Protein AF-A0A6M5IVT2-F1 (afdb_monomer_lite)

Foldseek 3Di:
DPPPPPPPPDWDKDFDAQPPDPHTFKIWTWDWDQDPNDTDIWTAIATPVGRVHGQDVRTHHDPVVSNVSSNVVSVVDPPPDD

Sequence (82 aa):
MPASAVQTLLPVEFRFPLPGTSSTFAIIRWVDVVLDGEPVSRWRAVTYHEPRKLIGEGYFTELEDAAAACHGLALAQPVRRR

Structure (mmCIF, N/CA/C/O backbone):
data_AF-A0A6M5IVT2-F1
#
_entry.id   AF-A0A6M5IVT2-F1
#
loop_
_atom_site.group_PDB
_atom_site.id
_atom_site.type_symbol
_atom_site.label_atom_id
_atom_site.label_alt_id
_atom_site.label_comp_id
_atom_site.label_asym_id
_atom_site.label_entity_id
_atom_site.label_seq_id
_atom_site.pdbx_PDB_ins_code
_atom_site.Cartn_x
_atom_site.Cartn_y
_atom_site.Cartn_z
_atom_site.occupancy
_atom_site.B_iso_or_equiv
_atom_site.auth_seq_id
_atom_site.auth_comp_id
_atom_site.auth_asym_id
_atom_site.auth_atom_id
_atom_site.pdbx_PDB_model_num
ATOM 1 N N . MET A 1 1 ? -33.820 28.313 3.913 1.00 51.22 1 MET A N 1
ATOM 2 C CA . MET A 1 1 ? -32.485 27.857 4.358 1.00 51.22 1 MET A CA 1
ATOM 3 C C . MET A 1 1 ? -31.794 27.244 3.153 1.00 51.22 1 MET A C 1
ATOM 5 O O . MET A 1 1 ? -32.426 26.394 2.535 1.00 51.22 1 MET A O 1
ATOM 9 N N . PRO A 1 2 ? -30.601 27.701 2.736 1.00 52.16 2 PRO A N 1
ATOM 10 C CA . PRO A 1 2 ? -29.895 27.038 1.646 1.00 52.16 2 PRO A CA 1
ATOM 11 C C . PRO A 1 2 ? -29.523 25.625 2.106 1.00 52.16 2 PRO A C 1
ATOM 13 O O . PRO A 1 2 ? -29.081 25.439 3.240 1.00 52.16 2 PRO A O 1
ATOM 16 N N . ALA A 1 3 ? -29.775 24.632 1.252 1.00 55.44 3 ALA A N 1
ATOM 17 C CA . ALA A 1 3 ? -29.382 23.254 1.499 1.00 55.44 3 ALA A CA 1
ATOM 18 C C . ALA A 1 3 ? -27.872 23.230 1.752 1.00 55.44 3 ALA A C 1
ATOM 20 O O . ALA A 1 3 ? -27.098 23.670 0.902 1.00 55.44 3 ALA A O 1
ATOM 21 N N . SER A 1 4 ? -27.468 22.775 2.940 1.00 54.59 4 SER A N 1
ATOM 22 C CA . SER A 1 4 ? -26.061 22.550 3.253 1.00 54.59 4 SER A CA 1
ATOM 23 C C . SER A 1 4 ? -25.514 21.616 2.177 1.00 54.59 4 SER A C 1
ATOM 25 O O . SER A 1 4 ? -26.003 20.493 2.036 1.00 54.59 4 SER A O 1
ATOM 27 N N . ALA A 1 5 ? -24.597 22.106 1.343 1.00 58.03 5 ALA A N 1
ATOM 28 C CA . ALA A 1 5 ? -23.988 21.293 0.306 1.00 58.03 5 ALA A CA 1
ATOM 29 C C . ALA A 1 5 ? -23.277 20.138 1.013 1.00 58.03 5 ALA A C 1
ATOM 31 O O . ALA A 1 5 ? -22.310 20.358 1.741 1.00 58.03 5 ALA A O 1
ATOM 32 N N . VAL A 1 6 ? -23.795 18.919 0.852 1.00 60.16 6 VAL A N 1
ATOM 33 C CA . VAL A 1 6 ? -23.162 17.710 1.376 1.00 60.16 6 VAL A CA 1
ATOM 34 C C . VAL A 1 6 ? -21.825 17.575 0.653 1.00 60.16 6 VAL A C 1
ATOM 36 O O . VAL A 1 6 ? -21.760 17.072 -0.469 1.00 60.16 6 VAL A O 1
ATOM 39 N N . GLN A 1 7 ? -20.753 18.084 1.262 1.00 50.69 7 GLN A N 1
ATOM 40 C CA . GLN A 1 7 ? -19.396 17.813 0.815 1.00 50.69 7 GLN A CA 1
ATOM 41 C C . GLN A 1 7 ? -19.165 16.320 1.013 1.00 50.69 7 GLN A C 1
ATOM 43 O O . GLN A 1 7 ? -18.946 15.838 2.122 1.00 50.69 7 GLN A O 1
ATOM 48 N N . THR A 1 8 ? -19.277 15.576 -0.082 1.00 50.69 8 THR A N 1
ATOM 49 C CA . THR A 1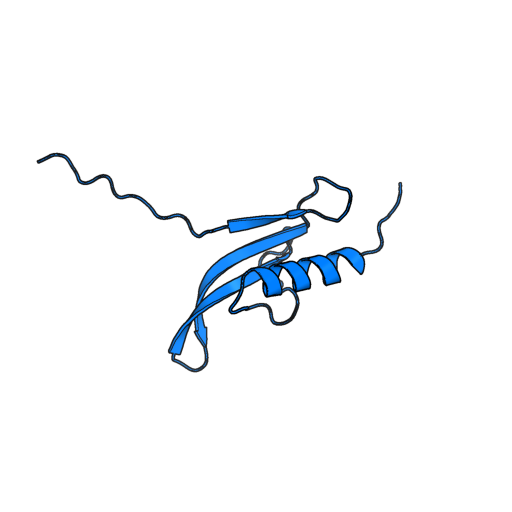 8 ? -18.921 14.163 -0.099 1.00 50.69 8 THR A CA 1
ATOM 50 C C . THR A 1 8 ? -17.401 14.113 -0.063 1.00 50.69 8 THR A C 1
ATOM 52 O O . THR A 1 8 ? -16.748 14.329 -1.082 1.00 50.69 8 THR A O 1
ATOM 55 N N . LEU A 1 9 ? -16.832 13.923 1.129 1.00 54.09 9 LEU A N 1
ATOM 56 C CA . LEU A 1 9 ? -15.407 13.655 1.282 1.00 54.09 9 LEU A CA 1
ATOM 57 C C . LEU A 1 9 ? -15.119 12.337 0.564 1.00 54.09 9 LEU A C 1
ATOM 59 O O . LEU A 1 9 ? -15.507 11.263 1.023 1.00 54.09 9 LEU A O 1
ATOM 63 N N . LEU A 1 10 ? -14.502 12.429 -0.612 1.00 56.25 10 LEU A N 1
ATOM 64 C CA . LEU A 1 10 ? -13.999 11.254 -1.305 1.00 56.25 10 LEU A CA 1
ATOM 65 C C . LEU A 1 10 ? -12.811 10.698 -0.506 1.00 56.25 10 LEU A C 1
ATOM 67 O O . LEU A 1 10 ? -12.037 11.488 0.044 1.00 56.25 10 LEU A O 1
ATOM 71 N N . PRO A 1 11 ? -12.640 9.366 -0.437 1.00 65.31 11 PRO A N 1
ATOM 72 C CA . PRO A 1 11 ? -11.461 8.780 0.182 1.00 65.31 11 PRO A CA 1
ATOM 73 C C . PRO A 1 11 ? -10.206 9.364 -0.464 1.00 65.31 11 PRO A C 1
ATOM 75 O O . PRO A 1 11 ? -10.132 9.478 -1.690 1.00 65.31 11 PRO A O 1
ATOM 78 N N . VAL A 1 12 ? -9.219 9.726 0.354 1.00 82.81 12 VAL A N 1
ATOM 79 C CA . VAL A 1 12 ? -7.924 10.175 -0.157 1.00 82.81 12 VAL A CA 1
ATOM 80 C C . VAL A 1 12 ? -7.290 9.001 -0.902 1.00 82.81 12 VAL A C 1
ATOM 82 O O . VAL A 1 12 ? -6.988 7.974 -0.293 1.00 82.81 12 VAL A O 1
ATOM 85 N N . GLU A 1 13 ? -7.130 9.148 -2.218 1.00 88.88 13 GLU A N 1
ATOM 86 C CA . GLU A 1 13 ? -6.555 8.149 -3.118 1.00 88.88 13 GLU A CA 1
ATOM 87 C C . GLU A 1 13 ? -5.316 8.720 -3.814 1.00 88.88 13 GLU A C 1
ATOM 89 O O . GLU A 1 13 ? -5.361 9.787 -4.426 1.00 88.88 13 GLU A O 1
ATOM 94 N N . PHE A 1 14 ? -4.226 7.959 -3.783 1.00 90.19 14 PHE A N 1
ATOM 95 C CA . PHE A 1 14 ? -3.001 8.228 -4.516 1.00 90.19 14 PHE A CA 1
ATOM 96 C C . PHE A 1 14 ? -2.730 7.103 -5.506 1.00 90.19 14 PHE A C 1
ATOM 98 O O . PHE A 1 14 ? -2.742 5.919 -5.163 1.00 90.19 14 PHE A O 1
ATOM 105 N N . ARG A 1 15 ? -2.445 7.478 -6.752 1.00 92.44 15 ARG A N 1
ATOM 106 C CA . ARG A 1 15 ? -2.055 6.541 -7.807 1.00 92.44 15 ARG A CA 1
ATOM 107 C C . ARG A 1 15 ? -0.542 6.490 -7.894 1.00 92.44 15 ARG A C 1
ATOM 109 O O . ARG A 1 15 ? 0.102 7.514 -8.101 1.00 92.44 15 ARG A O 1
ATOM 116 N N . PHE A 1 16 ? 0.011 5.294 -7.76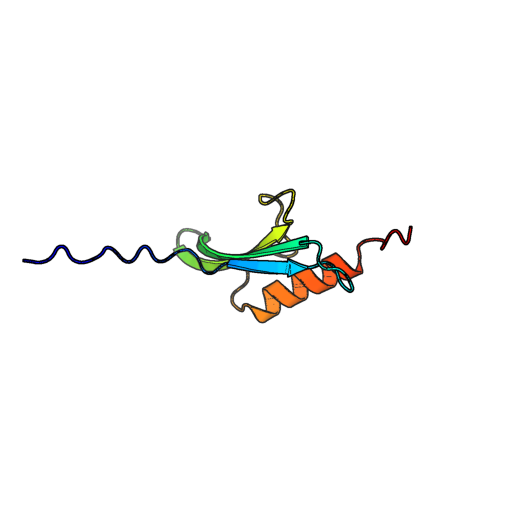1 1.00 91.25 16 PHE A N 1
ATOM 117 C CA . PHE A 1 16 ? 1.445 5.059 -7.806 1.00 91.25 16 PHE A CA 1
ATOM 118 C C . PHE A 1 16 ? 1.827 4.481 -9.178 1.00 91.25 16 PHE A C 1
ATOM 120 O O . PHE A 1 16 ? 1.341 3.398 -9.522 1.00 91.25 16 PHE A O 1
ATOM 127 N N . PRO A 1 17 ? 2.645 5.170 -9.993 1.00 91.06 17 PRO A N 1
ATOM 128 C CA . PRO A 1 17 ? 3.058 4.670 -11.301 1.00 91.06 17 PRO A CA 1
ATOM 129 C C . PRO A 1 17 ? 4.183 3.630 -11.204 1.00 91.06 17 PRO A C 1
ATOM 131 O O . PRO A 1 17 ? 4.943 3.597 -10.238 1.00 91.06 17 PRO A O 1
ATOM 134 N N . LEU A 1 18 ? 4.331 2.799 -12.239 1.00 88.69 18 LEU A N 1
ATOM 135 C CA . LEU A 1 18 ? 5.548 2.006 -12.424 1.00 88.69 18 LEU A CA 1
ATOM 136 C C . LEU A 1 18 ? 6.756 2.947 -12.631 1.00 88.69 18 LEU A C 1
ATOM 138 O O . LEU A 1 18 ? 6.634 3.911 -13.399 1.00 88.69 18 LEU A O 1
ATOM 142 N N . PRO A 1 19 ? 7.928 2.659 -12.028 1.00 85.31 19 PRO A N 1
ATOM 143 C CA . PRO A 1 19 ? 9.141 3.453 -12.195 1.00 85.31 19 PRO A CA 1
ATOM 144 C C . PRO A 1 19 ? 9.492 3.695 -13.666 1.00 85.31 19 PRO A C 1
ATOM 146 O O . PRO A 1 19 ? 9.554 2.765 -14.468 1.00 85.31 19 PRO A O 1
ATOM 149 N N . GLY A 1 20 ? 9.730 4.959 -14.018 1.00 85.00 20 GLY A N 1
ATOM 150 C CA . GLY A 1 20 ? 10.083 5.355 -15.384 1.00 85.00 20 GLY A CA 1
ATOM 151 C C . GLY A 1 20 ? 8.924 5.329 -16.387 1.00 85.00 20 GLY A C 1
ATOM 152 O O . GLY A 1 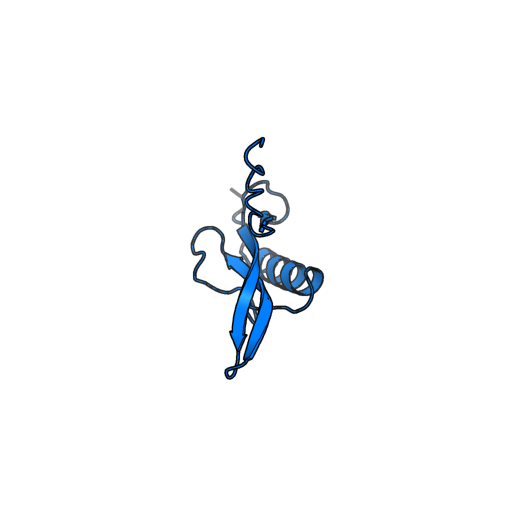20 ? 9.167 5.452 -17.584 1.00 85.00 20 GLY A O 1
ATOM 153 N N . THR A 1 21 ? 7.673 5.180 -15.936 1.00 87.19 21 THR A N 1
ATOM 154 C CA . THR A 1 21 ? 6.490 5.192 -16.809 1.00 87.19 21 THR A CA 1
ATOM 155 C C . THR A 1 21 ? 5.370 6.061 -16.230 1.00 87.19 21 THR A C 1
ATOM 157 O O . THR A 1 21 ? 5.390 6.427 -15.059 1.00 87.19 21 THR A O 1
ATOM 160 N N . SER A 1 22 ? 4.348 6.345 -17.038 1.00 87.12 22 SER A N 1
ATOM 161 C CA . SER A 1 22 ? 3.073 6.924 -16.587 1.00 87.12 22 SER A CA 1
ATOM 162 C C . SER A 1 22 ? 2.001 5.868 -16.276 1.00 87.12 22 SER A C 1
ATOM 164 O O . SER A 1 22 ? 0.876 6.212 -15.916 1.00 87.12 22 SER A O 1
ATOM 166 N N . SER A 1 23 ? 2.320 4.577 -16.427 1.00 89.06 23 SER A N 1
ATOM 167 C CA . SER A 1 23 ? 1.359 3.492 -16.214 1.00 89.06 23 SER A CA 1
ATOM 168 C C . SER A 1 23 ? 1.121 3.293 -14.723 1.00 89.06 23 SER A C 1
ATOM 170 O O . SER A 1 23 ? 2.068 3.078 -13.968 1.00 89.06 23 SER A O 1
ATOM 172 N N . THR A 1 24 ? -0.139 3.366 -14.287 1.00 92.38 24 THR A N 1
ATOM 173 C CA . THR A 1 24 ? -0.486 3.173 -12.873 1.00 92.38 24 THR A CA 1
ATOM 174 C C . THR A 1 24 ? -0.260 1.722 -12.465 1.00 92.38 24 THR A C 1
ATOM 176 O O . THR A 1 24 ? -0.801 0.802 -13.071 1.00 92.38 24 THR A O 1
ATOM 179 N N . PHE A 1 25 ? 0.539 1.533 -11.422 1.00 91.75 25 PHE A N 1
ATOM 180 C CA . PHE A 1 25 ? 0.889 0.234 -10.870 1.00 91.75 25 PHE A CA 1
ATOM 181 C C . PHE A 1 25 ? 0.020 -0.134 -9.672 1.00 91.75 25 PHE A C 1
ATOM 183 O O . PHE A 1 25 ? -0.497 -1.249 -9.576 1.00 91.75 25 PHE A O 1
ATOM 190 N N . ALA A 1 26 ? -0.130 0.816 -8.754 1.00 94.25 26 ALA A N 1
ATOM 191 C CA . ALA A 1 26 ? -0.768 0.610 -7.469 1.00 94.25 26 ALA A CA 1
ATOM 192 C C . ALA A 1 26 ? -1.639 1.804 -7.084 1.00 94.25 26 ALA A C 1
ATOM 194 O O . ALA A 1 26 ? -1.519 2.903 -7.630 1.00 94.25 26 ALA A O 1
ATOM 195 N N . ILE A 1 27 ? -2.533 1.558 -6.137 1.00 94.75 27 ILE A N 1
ATOM 196 C CA . ILE A 1 27 ? -3.396 2.550 -5.515 1.00 94.75 27 ILE A CA 1
ATOM 197 C C . ILE A 1 27 ? -3.132 2.501 -4.017 1.00 94.75 27 ILE A C 1
ATOM 199 O O . ILE A 1 27 ? -3.180 1.425 -3.415 1.00 94.75 27 ILE A O 1
ATOM 203 N N . ILE A 1 28 ? -2.894 3.665 -3.423 1.00 94.69 28 ILE A N 1
ATOM 204 C CA . ILE A 1 28 ? -2.840 3.850 -1.978 1.00 94.69 28 ILE A CA 1
ATOM 205 C C . ILE A 1 28 ? -4.069 4.655 -1.581 1.00 94.69 28 ILE A C 1
ATOM 207 O O . ILE A 1 28 ? -4.325 5.710 -2.153 1.00 94.69 28 ILE A O 1
ATOM 211 N N . ARG A 1 29 ? -4.850 4.161 -0.624 1.00 93.50 29 ARG A N 1
ATOM 212 C CA . ARG A 1 29 ? -6.074 4.834 -0.172 1.00 93.50 29 ARG A CA 1
ATOM 213 C C . ARG A 1 29 ? -6.203 4.820 1.338 1.00 93.50 29 ARG A C 1
ATOM 215 O O . ARG A 1 29 ? -5.890 3.807 1.958 1.00 93.50 29 ARG A O 1
ATOM 222 N N . TRP A 1 30 ? -6.695 5.910 1.912 1.00 92.81 30 TRP A N 1
ATOM 223 C CA . TRP A 1 30 ? -7.067 5.940 3.325 1.00 92.81 30 TRP A CA 1
ATOM 224 C C . TRP A 1 30 ? -8.394 5.209 3.516 1.00 92.81 30 TRP A C 1
ATOM 226 O O . TRP A 1 30 ? -9.367 5.502 2.817 1.00 92.81 30 TRP A O 1
ATOM 236 N N . VAL A 1 31 ? -8.425 4.221 4.408 1.00 90.88 31 VAL A N 1
ATOM 237 C CA . VAL A 1 31 ? -9.613 3.400 4.664 1.00 90.88 31 VAL A CA 1
ATOM 238 C C . VAL A 1 31 ? -9.807 3.169 6.151 1.00 90.88 31 VAL A C 1
ATOM 240 O O . VAL A 1 31 ? -8.838 2.993 6.888 1.00 90.88 31 VAL A O 1
ATOM 243 N N . ASP A 1 32 ? -11.068 3.080 6.555 1.00 90.75 32 ASP A N 1
ATOM 244 C CA . ASP A 1 32 ? -11.453 2.580 7.868 1.00 90.75 32 ASP A CA 1
ATOM 245 C C . ASP A 1 32 ? -11.687 1.069 7.774 1.00 90.75 32 ASP A C 1
ATOM 247 O O . ASP A 1 32 ? -12.405 0.582 6.894 1.00 90.75 32 ASP A O 1
ATOM 251 N N . VAL A 1 33 ? -11.043 0.313 8.656 1.00 86.50 33 VAL A N 1
ATOM 252 C CA . VAL A 1 33 ? -11.159 -1.144 8.753 1.00 86.50 33 VAL A CA 1
ATOM 253 C C . VAL A 1 33 ? -11.322 -1.562 10.205 1.00 86.50 33 VAL A C 1
ATOM 255 O O . VAL A 1 33 ? -10.994 -0.814 11.117 1.00 86.50 33 VAL A O 1
ATOM 258 N N . VAL A 1 34 ? -11.822 -2.774 10.423 1.00 88.81 34 VAL A N 1
ATOM 259 C CA . VAL A 1 34 ? -11.855 -3.385 11.753 1.00 88.81 34 VAL A CA 1
ATOM 260 C C . VAL A 1 34 ? -10.682 -4.354 11.845 1.00 88.81 34 VAL A C 1
ATOM 262 O O . VAL A 1 34 ? -10.639 -5.325 11.089 1.00 88.81 34 VAL A O 1
ATOM 265 N N . LEU A 1 35 ? -9.730 -4.079 12.738 1.00 80.62 35 LEU A N 1
ATOM 266 C CA . LEU A 1 35 ? -8.616 -4.974 13.062 1.00 80.62 35 LEU A CA 1
ATOM 267 C C . LEU A 1 35 ? -8.784 -5.435 14.507 1.00 80.62 35 LEU A C 1
ATOM 269 O O . LEU A 1 35 ? -8.946 -4.611 15.399 1.00 80.62 35 LEU A O 1
ATOM 273 N N . ASP A 1 36 ? -8.810 -6.751 14.720 1.00 87.75 36 ASP A N 1
ATOM 274 C CA . ASP A 1 36 ? -8.990 -7.372 16.042 1.00 87.75 36 ASP A CA 1
ATOM 275 C C . ASP A 1 36 ? -10.214 -6.864 16.830 1.00 87.75 36 ASP A C 1
ATOM 277 O O . ASP A 1 36 ? -10.217 -6.810 18.055 1.00 87.75 36 ASP A O 1
ATOM 281 N N . GLY A 1 37 ? -11.285 -6.507 16.114 1.00 91.25 37 GLY A N 1
ATOM 282 C CA . GLY A 1 37 ? -12.525 -5.990 16.703 1.00 91.25 37 GLY A CA 1
ATOM 283 C C . GLY A 1 37 ? -12.547 -4.475 16.922 1.00 91.25 37 GLY A C 1
ATOM 284 O O . GLY A 1 37 ? -13.618 -3.935 17.186 1.00 91.25 37 GLY A O 1
ATOM 285 N N . GLU A 1 38 ? -11.426 -3.782 16.723 1.00 91.31 38 GLU A N 1
ATOM 286 C CA . GLU A 1 38 ? -11.320 -2.333 16.890 1.00 91.31 38 GLU A CA 1
ATOM 287 C C . GLU A 1 38 ? -11.381 -1.598 15.538 1.00 91.31 38 GLU A C 1
ATOM 289 O O . GLU A 1 38 ? -10.692 -1.985 14.583 1.00 91.31 38 GLU A O 1
ATOM 294 N N . PRO A 1 39 ? -12.186 -0.524 15.414 1.00 90.69 39 PRO A N 1
ATOM 295 C CA . PRO A 1 39 ? -12.198 0.310 14.222 1.00 90.69 39 PRO A CA 1
ATOM 296 C C . PRO A 1 39 ? -10.927 1.164 14.165 1.00 90.69 39 PRO A C 1
ATOM 298 O O . PRO A 1 39 ? -10.656 1.976 15.049 1.00 90.69 39 PRO A O 1
ATOM 301 N N . VAL A 1 40 ? -10.152 1.010 13.094 1.00 91.31 40 VAL A N 1
ATOM 302 C CA . VAL A 1 40 ? -8.912 1.753 12.865 1.00 91.31 40 VAL A CA 1
ATOM 303 C C . VAL A 1 40 ? -8.837 2.282 11.439 1.00 91.31 40 VAL A C 1
ATOM 305 O O . VAL A 1 40 ? -9.250 1.624 10.485 1.00 91.31 40 VAL A O 1
ATOM 308 N N . SER A 1 41 ? -8.237 3.458 11.283 1.00 92.12 41 SER A N 1
ATOM 309 C CA . SER A 1 41 ? -7.954 4.039 9.971 1.00 92.12 41 SER A CA 1
ATOM 310 C C . SER A 1 41 ? -6.519 3.728 9.545 1.00 92.12 41 SER A C 1
ATOM 312 O O . SER A 1 41 ? -5.583 3.858 10.342 1.00 92.12 41 SER A O 1
ATOM 314 N N . ARG A 1 42 ? -6.335 3.272 8.304 1.00 93.75 42 ARG A N 1
ATOM 315 C CA . ARG A 1 42 ? -5.033 2.867 7.749 1.00 93.75 42 ARG A CA 1
ATOM 31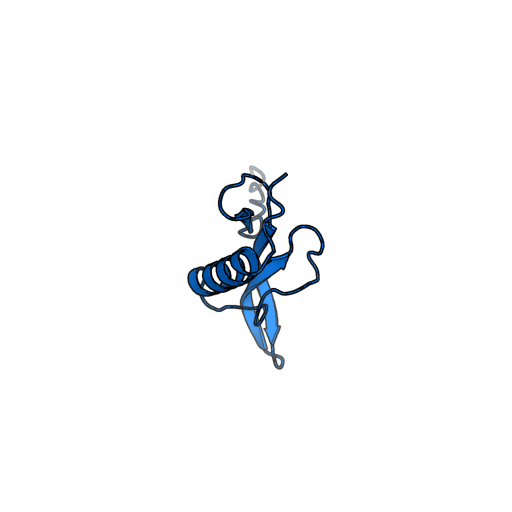6 C C . ARG A 1 42 ? -4.912 3.235 6.273 1.00 93.75 42 ARG A C 1
ATOM 318 O O . ARG A 1 42 ? -5.896 3.241 5.531 1.00 93.75 42 ARG A O 1
ATOM 325 N N . TRP A 1 43 ? -3.682 3.449 5.815 1.00 94.38 43 TRP A N 1
ATOM 326 C CA . TRP A 1 43 ? -3.351 3.479 4.395 1.00 94.38 43 TRP A CA 1
ATOM 327 C C . TRP A 1 43 ? -3.353 2.060 3.850 1.00 94.38 43 TRP A C 1
ATOM 329 O O . TRP A 1 43 ? -2.587 1.211 4.291 1.00 94.38 43 TRP A O 1
ATOM 339 N N . ARG A 1 44 ? -4.199 1.793 2.862 1.00 94.25 44 ARG A N 1
ATOM 340 C CA . ARG A 1 44 ? -4.255 0.506 2.178 1.00 94.25 44 ARG A CA 1
ATOM 341 C C . ARG A 1 44 ? -3.589 0.605 0.815 1.00 94.25 44 ARG A C 1
ATOM 343 O O . ARG A 1 44 ? -4.059 1.367 -0.030 1.00 94.25 44 ARG A O 1
ATOM 350 N N . ALA A 1 45 ? -2.564 -0.214 0.586 1.00 95.06 45 ALA A N 1
ATOM 351 C CA . ALA A 1 45 ? -1.867 -0.312 -0.695 1.00 95.06 45 ALA A CA 1
ATOM 352 C C . ALA A 1 45 ? -2.306 -1.565 -1.467 1.00 95.06 45 ALA A C 1
ATOM 354 O O . ALA A 1 45 ? -2.254 -2.686 -0.952 1.00 95.06 45 ALA A O 1
ATOM 355 N N . VAL A 1 46 ? -2.750 -1.383 -2.711 1.00 94.69 46 VAL A N 1
ATOM 356 C CA . VAL A 1 46 ? -3.225 -2.465 -3.588 1.00 94.69 46 VAL A CA 1
ATOM 357 C C . VAL A 1 46 ? -2.711 -2.290 -5.006 1.00 94.69 46 VAL A C 1
ATOM 359 O O . VAL A 1 46 ? -2.432 -1.176 -5.439 1.00 94.69 46 VAL A O 1
ATOM 362 N N . THR A 1 47 ? -2.628 -3.379 -5.767 1.00 92.56 47 THR A N 1
ATOM 363 C CA . THR A 1 47 ? -2.320 -3.273 -7.203 1.00 92.56 47 THR A CA 1
ATOM 364 C C . THR A 1 47 ? -3.484 -2.642 -7.974 1.00 92.56 47 THR A C 1
ATOM 366 O O . THR A 1 47 ? -4.645 -2.852 -7.628 1.00 92.56 47 THR A O 1
ATOM 369 N N . TYR A 1 48 ? -3.188 -1.885 -9.032 1.00 89.44 48 TYR A N 1
ATOM 370 C CA . TYR A 1 48 ? -4.190 -1.139 -9.802 1.00 89.44 48 TYR A CA 1
ATOM 371 C C . TYR A 1 48 ? -5.152 -2.055 -10.571 1.00 89.44 48 TYR A C 1
ATOM 373 O O . TYR A 1 48 ? -6.363 -1.860 -10.530 1.00 89.44 48 TYR A O 1
ATOM 381 N N . HIS A 1 49 ? -4.626 -3.082 -11.243 1.00 86.00 49 HIS A N 1
ATOM 382 C CA . HIS A 1 49 ? -5.438 -4.005 -12.047 1.00 86.00 49 HIS A CA 1
ATOM 383 C C . HIS A 1 49 ? -6.157 -5.073 -11.213 1.00 86.00 49 HIS A C 1
ATOM 385 O O . HIS A 1 49 ? -7.195 -5.580 -11.632 1.00 86.00 49 HIS A O 1
ATOM 391 N N . GLU A 1 50 ? -5.658 -5.368 -10.010 1.00 86.56 50 GLU A N 1
ATOM 392 C CA . GLU A 1 50 ? -6.302 -6.267 -9.051 1.00 86.56 50 GLU A CA 1
ATOM 393 C C . GLU A 1 50 ? -6.434 -5.571 -7.680 1.00 86.56 50 GLU A C 1
ATOM 395 O O . GLU A 1 50 ? -5.691 -5.882 -6.747 1.00 86.56 50 GLU A O 1
ATOM 400 N N . PRO A 1 51 ? -7.403 -4.648 -7.494 1.00 80.56 51 PRO A N 1
ATOM 401 C CA . PRO A 1 51 ? -7.517 -3.816 -6.283 1.00 80.56 51 PRO A CA 1
ATOM 402 C C . PRO A 1 51 ? -7.838 -4.574 -4.988 1.00 80.56 51 PRO A C 1
ATOM 404 O O . PRO A 1 51 ? -7.951 -3.975 -3.916 1.00 80.56 51 PRO A O 1
ATOM 407 N N . ARG A 1 52 ? -8.061 -5.889 -5.078 1.00 83.81 52 ARG A N 1
ATOM 408 C CA . ARG A 1 52 ? -8.221 -6.784 -3.925 1.00 83.81 52 ARG A CA 1
ATOM 409 C C . ARG A 1 52 ? -6.881 -7.326 -3.431 1.00 83.81 52 ARG A C 1
ATOM 411 O O . ARG A 1 52 ? -6.784 -7.673 -2.259 1.00 83.81 52 ARG A O 1
ATOM 418 N N . LYS A 1 53 ? -5.865 -7.366 -4.296 1.00 89.25 53 LYS A N 1
ATOM 419 C CA . LYS A 1 53 ? -4.527 -7.855 -3.983 1.00 89.25 53 LYS A CA 1
ATOM 420 C C . LYS A 1 53 ? -3.745 -6.782 -3.234 1.00 89.25 53 LYS A C 1
ATOM 422 O O . LYS A 1 53 ? -3.453 -5.717 -3.781 1.00 89.25 53 LYS A O 1
ATOM 427 N N . LEU A 1 54 ? -3.449 -7.081 -1.975 1.00 90.75 54 LEU A N 1
ATOM 428 C CA . LEU A 1 54 ? -2.659 -6.238 -1.085 1.00 90.75 54 LEU A CA 1
ATOM 429 C C . LEU A 1 54 ? -1.183 -6.236 -1.506 1.00 90.75 54 LEU A C 1
ATOM 431 O O . LEU A 1 54 ? -0.681 -7.220 -2.052 1.00 90.75 54 LEU A O 1
ATOM 435 N N . ILE A 1 55 ? -0.504 -5.118 -1.258 1.00 90.44 55 ILE A N 1
ATOM 436 C CA . ILE A 1 55 ? 0.942 -4.963 -1.448 1.00 90.44 55 ILE A CA 1
ATOM 437 C C . ILE A 1 55 ? 1.613 -4.951 -0.071 1.00 90.44 55 ILE A C 1
ATOM 439 O O . ILE A 1 55 ? 1.237 -4.149 0.783 1.00 90.44 55 ILE A O 1
ATOM 443 N N . GLY A 1 56 ? 2.612 -5.817 0.135 1.00 88.38 56 GLY A N 1
ATOM 444 C CA . GLY A 1 56 ? 3.267 -5.988 1.437 1.00 88.38 56 GLY A CA 1
ATOM 445 C C . GLY A 1 56 ? 2.282 -6.463 2.510 1.00 88.38 56 GLY A C 1
ATOM 446 O O . GLY A 1 56 ? 1.454 -7.330 2.239 1.00 88.38 56 GLY A O 1
ATOM 447 N N . GLU A 1 57 ? 2.337 -5.839 3.688 1.00 83.38 57 GLU A N 1
ATOM 448 C CA . GLU A 1 57 ? 1.379 -6.031 4.796 1.00 83.38 57 GLU A CA 1
ATOM 449 C C . GLU A 1 57 ? -0.054 -5.594 4.428 1.00 83.38 57 GLU A C 1
ATOM 451 O O . GLU A 1 57 ? -1.035 -5.974 5.066 1.00 83.38 57 GLU A O 1
ATOM 456 N N . GLY A 1 58 ? -0.204 -4.779 3.378 1.00 83.19 58 GLY A N 1
ATOM 457 C CA . GLY A 1 58 ? -1.489 -4.336 2.845 1.00 83.19 58 GLY A CA 1
ATOM 458 C C . GLY A 1 58 ? -2.121 -3.143 3.554 1.00 83.19 58 GLY A C 1
ATOM 459 O O . GLY A 1 58 ? -2.816 -2.376 2.885 1.00 83.19 58 GLY A O 1
ATOM 460 N N . TYR A 1 59 ? -1.859 -2.959 4.850 1.00 91.81 59 TYR A N 1
ATOM 461 C CA . TYR A 1 59 ? -2.340 -1.841 5.667 1.00 91.81 59 TYR A CA 1
ATOM 462 C C . TYR A 1 59 ? -1.185 -1.195 6.435 1.00 91.81 59 TYR A C 1
ATOM 464 O O . TYR A 1 59 ? -0.420 -1.883 7.101 1.00 91.81 59 TYR A O 1
ATOM 472 N N . PHE A 1 60 ? -1.086 0.129 6.367 1.00 93.62 60 PHE A N 1
ATOM 473 C CA . PHE A 1 60 ? 0.023 0.908 6.909 1.00 93.62 60 PHE A CA 1
ATOM 474 C C . PHE A 1 60 ? -0.508 2.077 7.737 1.00 93.62 60 PHE A C 1
ATOM 476 O O . PHE A 1 60 ? -1.584 2.612 7.457 1.00 93.62 60 PHE A O 1
ATOM 483 N N . THR A 1 61 ? 0.232 2.468 8.770 1.00 93.12 61 THR A N 1
ATOM 484 C CA . THR A 1 61 ? -0.108 3.650 9.576 1.00 93.12 61 THR A CA 1
ATOM 485 C C . THR A 1 61 ? 0.262 4.926 8.826 1.00 93.12 61 THR A C 1
ATOM 487 O O . THR A 1 61 ? -0.567 5.827 8.725 1.00 93.12 61 THR A O 1
ATOM 490 N N . GLU A 1 62 ? 1.448 4.953 8.213 1.00 94.4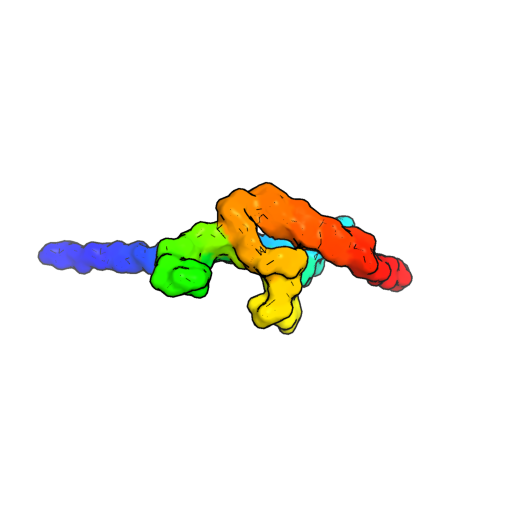4 62 GLU A N 1
ATOM 491 C CA . GLU A 1 62 ? 1.976 6.107 7.485 1.00 94.44 62 GLU A CA 1
ATOM 492 C C . GLU A 1 62 ? 1.890 5.927 5.963 1.00 94.44 62 GLU A C 1
ATOM 494 O O . GLU A 1 62 ? 1.995 4.819 5.426 1.00 94.44 62 GLU A O 1
ATOM 499 N N . LEU A 1 63 ? 1.701 7.039 5.245 1.00 93.06 63 LEU A N 1
ATOM 500 C CA . LEU A 1 63 ? 1.628 7.039 3.779 1.00 93.06 63 LEU A CA 1
ATOM 501 C C . LEU A 1 63 ? 2.979 6.665 3.155 1.00 93.06 63 LEU A C 1
ATOM 503 O O . LEU A 1 63 ? 3.022 5.994 2.122 1.00 93.06 63 LEU A O 1
ATOM 507 N N . GLU A 1 64 ? 4.073 7.094 3.783 1.00 94.00 64 GLU A N 1
ATOM 508 C CA . GLU A 1 64 ? 5.439 6.842 3.321 1.00 94.00 64 GLU A CA 1
ATOM 509 C C . GLU A 1 64 ? 5.756 5.343 3.295 1.00 94.00 64 GLU A C 1
ATOM 511 O O . GLU A 1 64 ? 6.303 4.856 2.305 1.00 94.00 64 GLU A O 1
ATOM 516 N N . ASP A 1 65 ? 5.310 4.588 4.302 1.00 95.69 65 ASP A N 1
ATOM 517 C CA . ASP A 1 65 ? 5.485 3.133 4.360 1.00 95.69 65 ASP A CA 1
ATOM 518 C C . ASP A 1 65 ? 4.707 2.424 3.244 1.00 95.69 65 ASP A C 1
ATOM 520 O O . ASP A 1 65 ? 5.234 1.545 2.554 1.00 95.69 65 ASP A O 1
ATOM 524 N N . ALA A 1 66 ? 3.461 2.849 3.005 1.00 94.31 66 ALA A N 1
ATOM 525 C CA . ALA A 1 66 ? 2.652 2.331 1.905 1.00 94.31 66 ALA A CA 1
ATOM 526 C C . ALA A 1 66 ? 3.305 2.619 0.540 1.00 94.31 66 ALA A C 1
ATOM 528 O O . ALA A 1 66 ? 3.317 1.758 -0.348 1.00 94.31 66 ALA A O 1
ATOM 529 N N . ALA A 1 67 ? 3.874 3.816 0.369 1.00 93.25 67 ALA A N 1
ATOM 530 C CA . ALA A 1 67 ? 4.593 4.203 -0.839 1.00 93.25 67 ALA A CA 1
ATOM 531 C C . ALA A 1 67 ? 5.895 3.407 -1.013 1.00 93.25 67 ALA A C 1
ATOM 533 O O . ALA A 1 67 ? 6.180 2.950 -2.122 1.00 93.25 67 ALA A O 1
ATOM 534 N N . ALA A 1 68 ? 6.646 3.173 0.066 1.00 93.62 68 ALA A N 1
ATOM 535 C CA . ALA A 1 68 ? 7.857 2.359 0.056 1.00 93.62 68 ALA A CA 1
ATOM 536 C C . ALA A 1 68 ? 7.557 0.905 -0.342 1.00 93.62 68 ALA A C 1
ATOM 538 O O . ALA A 1 68 ? 8.249 0.343 -1.196 1.00 93.62 68 ALA A O 1
ATOM 539 N N . ALA A 1 69 ? 6.476 0.320 0.185 1.00 94.50 69 ALA A N 1
ATOM 540 C CA . ALA A 1 69 ? 6.023 -1.016 -0.198 1.00 94.50 69 ALA A CA 1
ATOM 541 C C . ALA A 1 69 ? 5.638 -1.089 -1.689 1.00 94.50 69 ALA A C 1
ATOM 543 O O . ALA A 1 69 ? 6.037 -2.022 -2.395 1.00 94.50 69 ALA A O 1
ATOM 544 N N . CYS A 1 70 ? 4.915 -0.082 -2.197 1.00 93.69 70 CYS A N 1
ATOM 545 C CA . CYS A 1 70 ? 4.591 0.027 -3.623 1.00 93.69 70 CYS A CA 1
ATOM 546 C C . CYS A 1 70 ? 5.851 0.133 -4.487 1.00 93.69 70 CYS A C 1
ATOM 548 O O . CYS A 1 70 ? 5.956 -0.557 -5.502 1.00 93.69 70 CYS A O 1
ATOM 550 N N . HIS A 1 71 ? 6.812 0.964 -4.077 1.00 91.81 71 HIS A N 1
ATOM 551 C CA . HIS A 1 71 ? 8.067 1.165 -4.790 1.00 91.81 71 HIS A CA 1
ATOM 552 C C . HIS A 1 71 ? 8.896 -0.121 -4.860 1.00 91.81 71 HIS A C 1
ATOM 554 O O . HIS A 1 71 ? 9.315 -0.520 -5.947 1.00 91.81 71 HIS A O 1
ATOM 560 N N . GLY A 1 72 ? 9.073 -0.808 -3.728 1.00 90.38 72 GLY A N 1
ATOM 561 C CA . GLY A 1 72 ? 9.819 -2.065 -3.661 1.00 90.38 72 GLY A CA 1
ATOM 562 C C . GLY A 1 72 ? 9.219 -3.145 -4.562 1.00 90.38 72 GLY A C 1
ATOM 563 O O . GLY A 1 72 ? 9.940 -3.782 -5.332 1.00 90.38 72 GLY A O 1
ATOM 564 N N . LEU A 1 73 ? 7.890 -3.302 -4.544 1.00 90.88 73 LEU A N 1
ATOM 565 C CA . LEU A 1 73 ? 7.216 -4.262 -5.419 1.00 90.88 73 LEU A CA 1
ATOM 566 C C . LEU A 1 73 ? 7.322 -3.873 -6.900 1.00 90.88 73 LEU A C 1
ATOM 568 O O . LEU A 1 73 ? 7.499 -4.744 -7.752 1.00 90.88 73 LEU A O 1
ATOM 572 N N . ALA A 1 74 ? 7.227 -2.581 -7.216 1.00 89.38 74 ALA A N 1
ATOM 573 C CA . ALA A 1 74 ? 7.337 -2.099 -8.587 1.00 89.38 74 ALA A CA 1
ATOM 574 C C . ALA A 1 74 ? 8.744 -2.320 -9.169 1.00 89.38 74 ALA A C 1
ATOM 576 O O . ALA A 1 74 ? 8.863 -2.696 -10.333 1.00 89.38 74 ALA A O 1
ATOM 577 N N . LEU A 1 75 ? 9.801 -2.146 -8.365 1.00 88.12 75 LEU A N 1
ATOM 578 C CA . LEU A 1 75 ? 11.183 -2.434 -8.767 1.00 88.12 75 LEU A CA 1
ATOM 579 C C . LEU A 1 75 ? 11.448 -3.930 -8.981 1.00 88.12 75 LEU A C 1
ATOM 581 O O . LEU A 1 75 ? 12.264 -4.293 -9.824 1.00 88.12 75 LEU A O 1
ATOM 585 N N . ALA A 1 76 ? 10.759 -4.795 -8.235 1.00 85.00 76 ALA A N 1
ATOM 586 C CA . ALA A 1 76 ? 10.857 -6.242 -8.400 1.00 85.00 76 ALA A CA 1
ATOM 587 C C . ALA A 1 76 ? 10.143 -6.753 -9.666 1.00 85.00 76 ALA A C 1
ATOM 589 O O . ALA A 1 76 ? 10.353 -7.901 -10.068 1.00 85.00 76 ALA A O 1
ATOM 590 N N . GLN A 1 77 ? 9.298 -5.935 -10.309 1.00 76.62 77 GLN A N 1
ATOM 591 C CA . GLN A 1 77 ? 8.687 -6.325 -11.573 1.00 76.62 77 GLN A CA 1
ATOM 592 C C . GLN A 1 77 ? 9.714 -6.272 -12.705 1.00 76.62 77 GLN A C 1
ATOM 594 O O . GLN A 1 77 ? 10.389 -5.256 -12.883 1.00 76.62 77 GLN A O 1
ATOM 599 N N . PRO A 1 78 ? 9.816 -7.327 -13.529 1.00 61.81 78 PRO A N 1
ATOM 600 C CA . PRO A 1 78 ? 10.667 -7.282 -14.701 1.00 61.81 78 PRO A CA 1
ATOM 601 C C . PRO A 1 78 ? 10.137 -6.201 -15.643 1.00 61.81 78 PRO A C 1
ATOM 603 O O . PRO A 1 78 ? 9.088 -6.363 -16.272 1.00 61.81 78 PRO A O 1
ATOM 606 N N . VAL A 1 79 ? 10.874 -5.095 -15.759 1.00 60.91 79 VAL A N 1
ATOM 607 C CA . VAL A 1 79 ? 10.627 -4.082 -16.783 1.00 60.91 79 VAL A CA 1
ATOM 608 C C . VAL A 1 79 ? 10.894 -4.757 -18.124 1.00 60.91 79 VAL A C 1
ATOM 610 O O . VAL A 1 79 ? 12.039 -4.858 -18.567 1.00 60.91 79 VAL A O 1
ATOM 613 N N . ARG A 1 80 ? 9.842 -5.274 -18.768 1.00 52.00 80 ARG A N 1
ATOM 614 C CA . ARG A 1 80 ? 9.917 -5.728 -20.158 1.00 52.00 80 ARG A CA 1
ATOM 615 C C . ARG A 1 80 ? 10.192 -4.496 -21.012 1.00 52.00 80 ARG A C 1
ATOM 617 O O . ARG A 1 80 ? 9.266 -3.810 -21.436 1.00 52.00 80 ARG A O 1
ATOM 624 N N . ARG A 1 81 ? 11.475 -4.201 -21.226 1.00 47.62 81 ARG A N 1
ATOM 625 C CA . ARG A 1 81 ? 11.913 -3.302 -22.291 1.00 47.62 81 ARG A CA 1
ATOM 626 C C . ARG A 1 81 ? 11.433 -3.936 -23.596 1.00 47.62 81 ARG A C 1
ATOM 628 O O . ARG A 1 81 ? 11.856 -5.043 -23.920 1.00 47.62 81 ARG A O 1
ATOM 635 N N . ARG A 1 82 ? 10.449 -3.299 -24.232 1.00 47.44 82 ARG A N 1
ATOM 636 C CA . ARG A 1 82 ? 10.119 -3.578 -25.630 1.00 47.44 82 ARG A CA 1
ATOM 637 C C . ARG A 1 82 ? 11.249 -3.082 -26.515 1.00 47.44 82 ARG A C 1
ATOM 639 O O . ARG A 1 82 ? 11.846 -2.047 -26.145 1.00 47.44 82 ARG A O 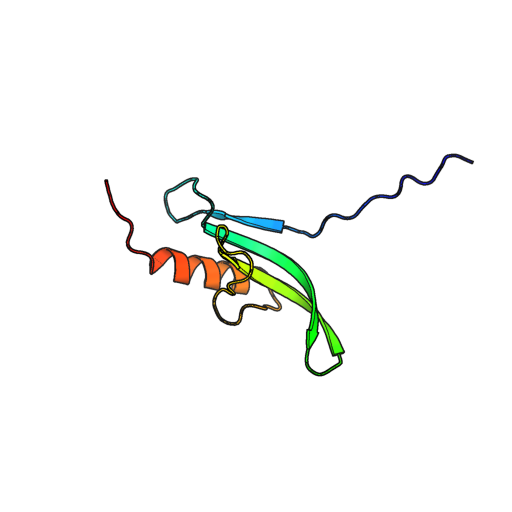1
#

pLDDT: mean 83.26, std 14.6, range [47.44, 95.69]

Secondary structure (DSSP, 8-state):
------------EEEEEPTTSSSEEEEEEEEEEEETTEEEEEEEEEESS-TTSEEEEEEESSHHHHHHHHHHHHHHS-----

Radius of gyration: 15.84 Å; chains: 1; bounding box: 44×36×42 Å